Protein AF-A0A959EXF4-F1 (afdb_monomer_lite)

Secondary structure (DSSP, 8-state):
--S--S-TT-TTPPP-HHHHHHHHHHHHHHHHHHHHTTHHHHHHS--HHHHHTT--TTHHHHGGG----

Sequence (69 aa):
MLFPIGDDQVKGGHFPLFSYGFILLNLGIYLIQIQFSDELICSFGTIPSNIASGRDFYTLVTSMFLHGG

pLDDT: mean 90.2, std 9.12, range [58.78, 98.31]

Foldseek 3Di:
DVDPDDDPVDDPDDDPVVVVVLVVQLVVVVVVCVVVPCPCCVVQADDVVQVVVVHNPNSVVSNVSDDND

Structure (mmCIF, N/CA/C/O backbone):
data_AF-A0A959EXF4-F1
#
_entry.id   AF-A0A959EXF4-F1
#
loop_
_atom_site.group_PDB
_atom_site.id
_atom_site.type_symbol
_atom_site.label_atom_id
_atom_site.label_alt_id
_atom_site.label_comp_id
_atom_site.label_asym_id
_atom_site.label_entity_id
_atom_site.label_seq_id
_atom_site.pdbx_PDB_ins_code
_atom_site.Cartn_x
_atom_site.Cartn_y
_atom_site.Cartn_z
_atom_site.occupancy
_atom_site.B_iso_or_equiv
_atom_site.auth_seq_id
_atom_site.auth_comp_id
_atom_site.auth_asym_id
_atom_site.auth_atom_id
_atom_site.pdbx_PDB_model_num
ATOM 1 N N . MET A 1 1 ? 24.136 -2.563 -12.631 1.00 58.78 1 MET A N 1
ATOM 2 C CA . MET A 1 1 ? 23.633 -1.167 -12.671 1.00 58.78 1 MET A CA 1
ATOM 3 C C . MET A 1 1 ? 23.988 -0.437 -11.376 1.00 58.78 1 MET A C 1
ATOM 5 O O . MET A 1 1 ? 24.171 -1.114 -10.375 1.00 58.78 1 MET A O 1
ATOM 9 N N . LEU A 1 2 ? 24.118 0.901 -11.387 1.00 73.94 2 LEU A N 1
ATOM 10 C CA . LEU A 1 2 ? 24.407 1.700 -10.175 1.00 73.94 2 LEU A CA 1
ATOM 11 C C . LEU A 1 2 ? 23.210 1.739 -9.2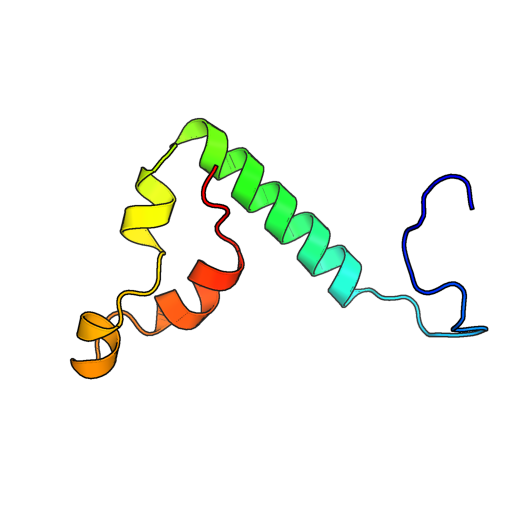00 1.00 73.94 2 LEU A C 1
ATOM 13 O O . LEU A 1 2 ? 23.412 1.809 -7.994 1.00 73.94 2 LEU A O 1
ATOM 17 N N . PHE A 1 3 ? 21.982 1.626 -9.718 1.00 74.94 3 PHE A N 1
ATOM 18 C CA . PHE A 1 3 ? 20.749 1.496 -8.937 1.00 74.94 3 PHE A CA 1
ATOM 19 C C . PHE A 1 3 ? 20.014 0.233 -9.364 1.00 74.94 3 PHE A C 1
ATOM 21 O O . PHE A 1 3 ? 19.602 0.190 -10.521 1.00 74.94 3 PHE A O 1
ATOM 28 N N . PRO A 1 4 ? 19.862 -0.779 -8.491 1.00 71.00 4 PRO A N 1
ATOM 29 C CA . PRO A 1 4 ? 19.256 -2.044 -8.858 1.00 71.00 4 PRO A CA 1
ATOM 30 C C . PRO A 1 4 ? 17.723 -1.941 -8.927 1.00 71.00 4 PRO A C 1
ATOM 32 O O . PRO A 1 4 ? 17.022 -2.415 -8.039 1.00 71.00 4 PRO A O 1
ATOM 35 N N . ILE A 1 5 ? 17.200 -1.279 -9.963 1.00 74.25 5 ILE A N 1
ATOM 36 C CA . ILE A 1 5 ? 15.762 -1.129 -10.205 1.00 74.25 5 ILE A CA 1
ATOM 37 C C . ILE A 1 5 ? 15.376 -1.901 -11.471 1.00 74.25 5 ILE A C 1
ATOM 39 O O . ILE A 1 5 ? 15.810 -1.558 -12.568 1.00 74.25 5 ILE A O 1
ATOM 43 N N . GLY A 1 6 ? 14.513 -2.907 -11.314 1.00 72.94 6 GLY A N 1
ATOM 44 C CA . GLY A 1 6 ? 14.098 -3.813 -12.391 1.00 72.94 6 GLY A CA 1
ATOM 45 C C . GLY A 1 6 ? 14.814 -5.167 -12.345 1.00 72.94 6 GLY A C 1
ATOM 46 O O . GLY A 1 6 ? 15.717 -5.374 -11.538 1.00 72.94 6 GLY A O 1
ATOM 47 N N . ASP A 1 7 ? 14.367 -6.104 -13.184 1.00 78.88 7 ASP A N 1
ATOM 48 C CA . ASP A 1 7 ? 14.931 -7.455 -13.277 1.00 78.88 7 ASP A CA 1
ATOM 49 C C . ASP A 1 7 ? 15.986 -7.524 -14.393 1.00 78.88 7 ASP A C 1
ATOM 51 O O . ASP A 1 7 ? 15.654 -7.503 -15.580 1.00 78.88 7 ASP A O 1
ATOM 55 N N . ASP A 1 8 ? 17.259 -7.635 -14.005 1.00 80.00 8 ASP A N 1
ATOM 56 C CA . ASP A 1 8 ? 18.398 -7.745 -14.927 1.00 80.00 8 ASP A CA 1
ATOM 57 C C . ASP A 1 8 ? 18.365 -9.030 -15.785 1.00 80.00 8 ASP A C 1
ATOM 59 O O . ASP A 1 8 ? 19.038 -9.112 -16.820 1.00 80.00 8 ASP A O 1
ATOM 63 N N . GLN A 1 9 ? 17.572 -10.036 -15.396 1.00 81.25 9 GLN A N 1
ATOM 64 C CA . GLN A 1 9 ? 17.396 -11.278 -16.153 1.00 81.25 9 GLN A CA 1
ATOM 65 C C . GLN A 1 9 ? 16.370 -11.141 -17.285 1.00 81.25 9 GLN A C 1
ATOM 67 O O . GLN A 1 9 ? 16.365 -11.960 -18.210 1.00 81.25 9 GLN A O 1
ATOM 72 N N . VAL A 1 10 ? 15.535 -10.098 -17.267 1.00 78.56 10 VAL A N 1
ATOM 73 C CA . VAL A 1 10 ? 14.546 -9.828 -18.314 1.00 78.56 10 VAL A CA 1
ATOM 74 C C . VAL A 1 10 ? 15.150 -8.900 -19.368 1.00 78.56 10 VAL A C 1
ATOM 76 O O . VAL A 1 10 ? 15.195 -7.679 -19.227 1.00 78.56 10 VAL A O 1
ATOM 79 N N . LYS A 1 11 ? 15.592 -9.483 -20.485 1.00 80.38 11 LYS A N 1
ATOM 80 C CA . LYS A 1 11 ? 16.131 -8.738 -21.635 1.00 80.38 11 LYS A CA 1
ATOM 81 C C . LYS A 1 11 ? 15.020 -8.415 -22.634 1.00 80.38 11 LYS A C 1
ATOM 83 O O . LYS A 1 11 ? 14.340 -9.319 -23.106 1.00 80.38 11 LYS A O 1
ATOM 88 N N . GLY A 1 12 ? 14.856 -7.137 -22.980 1.00 80.56 12 GLY A N 1
ATOM 89 C CA . GLY A 1 12 ? 13.822 -6.686 -23.926 1.00 80.56 12 GLY A CA 1
ATOM 90 C C . GLY A 1 12 ? 12.398 -6.666 -23.353 1.00 80.56 12 GLY A C 1
ATOM 91 O O . GLY A 1 12 ? 11.436 -6.655 -24.117 1.00 80.56 12 GLY A O 1
ATOM 92 N N . GLY A 1 13 ? 12.254 -6.686 -22.024 1.00 81.38 13 GLY A N 1
ATOM 93 C CA . GLY A 1 13 ? 10.958 -6.559 -21.360 1.00 81.38 13 GLY A CA 1
ATOM 94 C C . GLY A 1 13 ? 10.298 -5.196 -21.585 1.00 81.38 13 GLY A C 1
ATOM 95 O O . GLY A 1 13 ? 10.951 -4.208 -21.923 1.00 81.38 13 GLY A O 1
ATOM 96 N N . HIS A 1 14 ? 8.984 -5.146 -21.375 1.00 85.31 14 HIS A N 1
ATOM 97 C CA . HIS A 1 14 ? 8.217 -3.904 -21.443 1.00 85.31 14 HIS A CA 1
ATOM 98 C C . HIS A 1 14 ? 8.604 -2.949 -20.310 1.00 85.31 14 HIS A C 1
ATOM 100 O O . HIS A 1 14 ? 8.985 -3.379 -19.220 1.00 85.31 14 HIS A O 1
ATOM 106 N N . PHE A 1 15 ? 8.446 -1.645 -20.551 1.00 87.06 15 PHE A N 1
ATOM 107 C CA . PHE A 1 15 ? 8.650 -0.642 -19.511 1.00 87.06 15 PHE A CA 1
ATOM 108 C C . PHE A 1 15 ? 7.666 -0.875 -18.344 1.00 87.06 15 PHE A C 1
ATOM 110 O O . PHE A 1 15 ? 6.453 -0.910 -18.581 1.00 87.06 15 PHE A O 1
ATOM 117 N N . PRO A 1 16 ? 8.138 -1.029 -17.091 1.00 88.56 16 PRO A N 1
ATOM 118 C CA . PRO A 1 16 ? 7.306 -1.472 -15.973 1.00 88.56 16 PRO A CA 1
ATOM 119 C C . PRO A 1 16 ? 6.519 -0.305 -15.353 1.00 88.56 16 PRO A C 1
ATOM 121 O O . PRO A 1 16 ? 6.732 0.087 -14.205 1.00 88.56 16 PRO A O 1
ATOM 124 N N . LEU A 1 17 ? 5.591 0.262 -16.129 1.00 91.94 17 LEU A N 1
ATOM 125 C CA . LEU A 1 17 ? 4.819 1.455 -15.765 1.00 91.94 17 LEU A CA 1
ATOM 126 C C . LEU A 1 17 ? 4.091 1.301 -14.421 1.00 91.94 17 LEU A C 1
ATOM 128 O O . LEU A 1 17 ? 4.167 2.184 -13.570 1.00 91.94 17 LEU A O 1
ATOM 132 N N . PHE A 1 18 ? 3.421 0.165 -14.210 1.00 93.88 18 PHE A N 1
ATOM 133 C CA . PHE A 1 18 ? 2.674 -0.100 -12.978 1.00 93.88 18 PHE A CA 1
ATOM 134 C C . PHE A 1 18 ? 3.586 -0.254 -11.766 1.00 93.88 18 PHE A C 1
ATOM 136 O O . PHE A 1 18 ? 3.261 0.261 -10.703 1.00 93.88 18 PHE A O 1
ATOM 143 N N . SER A 1 19 ? 4.739 -0.908 -11.920 1.00 92.94 19 SER A N 1
ATOM 144 C CA . SER A 1 19 ? 5.701 -1.060 -10.827 1.00 92.94 19 SER A CA 1
ATOM 145 C C . SER A 1 19 ? 6.208 0.301 -10.361 1.00 92.94 19 SER A C 1
ATOM 147 O O . SER A 1 19 ? 6.160 0.589 -9.169 1.00 92.94 19 SER A O 1
ATOM 149 N N . TYR A 1 20 ? 6.606 1.176 -11.290 1.00 91.94 20 TYR A N 1
ATOM 150 C CA . TYR A 1 20 ? 6.989 2.545 -10.945 1.00 91.94 20 TYR A CA 1
ATOM 151 C C . TYR A 1 20 ? 5.836 3.335 -10.317 1.00 91.94 20 TYR A C 1
ATOM 153 O O . TYR A 1 20 ? 6.050 4.043 -9.335 1.00 91.94 20 TYR A O 1
ATOM 161 N N . GLY A 1 21 ? 4.612 3.172 -10.826 1.00 95.75 21 GLY A N 1
ATOM 162 C CA . GLY A 1 21 ? 3.417 3.776 -10.238 1.00 95.75 21 GLY A CA 1
ATOM 163 C C . GLY A 1 21 ? 3.187 3.340 -8.788 1.00 95.75 21 GLY A C 1
ATOM 164 O O . GLY A 1 21 ? 2.994 4.185 -7.918 1.00 95.75 21 GLY A O 1
ATOM 165 N N . PHE A 1 22 ? 3.277 2.040 -8.501 1.00 96.44 22 PHE A N 1
ATOM 166 C CA . PHE A 1 22 ? 3.133 1.518 -7.143 1.00 96.44 22 PHE A CA 1
ATOM 167 C C . PHE A 1 22 ? 4.267 1.954 -6.219 1.00 96.44 22 PHE A C 1
ATOM 169 O O . PHE A 1 22 ? 4.001 2.250 -5.058 1.00 96.44 22 PHE A O 1
ATOM 176 N N . ILE A 1 23 ? 5.506 2.039 -6.710 1.00 94.75 23 ILE A N 1
ATOM 177 C CA . ILE A 1 23 ? 6.633 2.562 -5.926 1.00 94.75 23 ILE A CA 1
ATOM 178 C C . ILE A 1 23 ? 6.361 4.012 -5.515 1.00 94.75 23 ILE A C 1
ATOM 180 O O . ILE A 1 23 ? 6.461 4.341 -4.335 1.00 94.75 23 ILE A O 1
ATOM 184 N N . LEU A 1 24 ? 5.972 4.869 -6.464 1.00 96.94 24 LEU A N 1
ATOM 185 C CA . LEU A 1 24 ? 5.662 6.272 -6.181 1.00 96.94 24 LEU A CA 1
ATOM 186 C C . LEU A 1 24 ? 4.473 6.416 -5.227 1.00 96.94 24 LEU A C 1
ATOM 188 O O . LEU A 1 24 ? 4.515 7.248 -4.325 1.00 96.94 24 LEU A O 1
ATOM 192 N N . LEU A 1 25 ? 3.436 5.591 -5.397 1.00 97.38 25 LEU A N 1
ATOM 193 C CA . LEU A 1 25 ? 2.268 5.595 -4.522 1.00 97.38 25 LEU A CA 1
ATOM 194 C C . LEU A 1 25 ? 2.637 5.201 -3.086 1.00 97.38 25 LEU A C 1
ATOM 196 O O . LEU A 1 25 ? 2.295 5.928 -2.159 1.00 97.38 25 LEU A O 1
ATOM 200 N N . ASN A 1 26 ? 3.374 4.102 -2.901 1.00 96.12 26 ASN A N 1
ATOM 201 C CA . ASN A 1 26 ? 3.847 3.676 -1.580 1.00 96.12 26 ASN A CA 1
ATOM 202 C C . ASN A 1 26 ? 4.724 4.744 -0.925 1.00 96.12 26 ASN A C 1
ATOM 204 O O . ASN A 1 26 ? 4.522 5.069 0.241 1.00 96.12 26 ASN A O 1
ATOM 208 N N . LEU A 1 27 ? 5.651 5.337 -1.684 1.00 95.88 27 LEU A N 1
ATOM 209 C CA . LEU A 1 27 ? 6.493 6.422 -1.190 1.00 95.88 27 LEU A CA 1
ATOM 210 C C . LEU A 1 27 ? 5.652 7.625 -0.740 1.00 95.88 27 LEU A C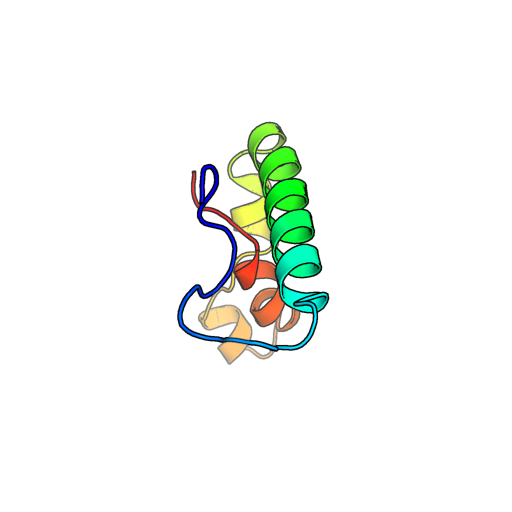 1
ATOM 212 O O . LEU A 1 27 ? 5.887 8.167 0.336 1.00 95.88 27 LEU A O 1
ATOM 216 N N . GLY A 1 28 ? 4.651 8.023 -1.528 1.00 95.81 28 GLY A N 1
ATOM 217 C CA . GLY A 1 28 ? 3.743 9.115 -1.177 1.00 95.81 28 GLY A CA 1
ATOM 218 C C . GLY A 1 28 ? 2.949 8.842 0.102 1.00 95.81 28 GLY A C 1
ATOM 219 O O . GLY A 1 28 ? 2.914 9.692 0.989 1.00 95.81 28 GLY A O 1
ATOM 220 N N . ILE A 1 29 ? 2.360 7.648 0.229 1.00 95.12 29 ILE A N 1
ATOM 221 C CA . ILE A 1 29 ? 1.625 7.243 1.436 1.00 95.12 29 ILE A CA 1
ATOM 222 C C . ILE A 1 29 ? 2.551 7.203 2.652 1.00 95.12 29 ILE A C 1
ATOM 224 O O . ILE A 1 29 ? 2.187 7.733 3.697 1.00 95.12 29 ILE A O 1
ATOM 228 N N . TYR A 1 30 ? 3.764 6.666 2.515 1.00 93.94 30 TYR A N 1
ATOM 229 C CA . TYR A 1 30 ? 4.739 6.632 3.603 1.00 93.94 30 TYR A CA 1
ATOM 230 C C . TYR A 1 30 ? 5.134 8.037 4.080 1.00 93.94 30 TYR A C 1
ATOM 232 O O . TYR A 1 30 ? 5.166 8.299 5.280 1.00 93.94 30 TYR A O 1
ATOM 240 N N . LEU A 1 31 ? 5.360 8.979 3.156 1.00 94.56 31 LEU A N 1
ATOM 241 C CA . LEU A 1 31 ? 5.651 10.378 3.495 1.00 94.56 31 LEU A CA 1
ATOM 242 C C . LEU A 1 31 ? 4.492 11.078 4.222 1.00 94.56 31 LEU A C 1
ATOM 244 O O . LEU A 1 31 ? 4.729 11.988 5.015 1.00 94.56 31 LEU A O 1
ATOM 248 N N . ILE A 1 32 ? 3.247 10.681 3.958 1.00 93.19 32 ILE A N 1
ATOM 249 C CA . ILE A 1 32 ? 2.089 11.135 4.738 1.00 93.19 32 ILE A CA 1
ATOM 250 C C . ILE A 1 32 ? 2.107 10.450 6.104 1.00 93.19 32 ILE A C 1
ATOM 252 O O . ILE A 1 32 ? 1.970 11.104 7.131 1.00 93.19 32 ILE A O 1
ATOM 256 N N . GLN A 1 33 ? 2.341 9.144 6.137 1.00 92.31 33 GLN A N 1
ATOM 257 C CA . GLN A 1 33 ? 2.314 8.351 7.354 1.00 92.31 33 GLN A CA 1
ATOM 258 C C . GLN A 1 33 ? 3.313 8.824 8.413 1.00 92.31 33 GLN A C 1
ATOM 260 O O . GLN A 1 33 ? 2.944 8.933 9.575 1.00 92.31 33 GLN A O 1
ATOM 265 N N . ILE A 1 34 ? 4.526 9.222 8.031 1.00 92.19 34 ILE A N 1
ATOM 266 C CA . ILE A 1 34 ? 5.498 9.790 8.982 1.00 92.19 34 ILE A CA 1
ATOM 267 C C . ILE A 1 34 ? 5.033 11.108 9.633 1.00 92.19 34 ILE A C 1
ATOM 269 O O . ILE A 1 34 ? 5.555 11.480 10.679 1.00 92.19 34 ILE A O 1
ATOM 273 N N . GLN A 1 35 ? 4.064 11.822 9.045 1.00 92.12 35 GLN A N 1
ATOM 274 C CA . GLN A 1 35 ? 3.491 13.049 9.621 1.00 92.12 35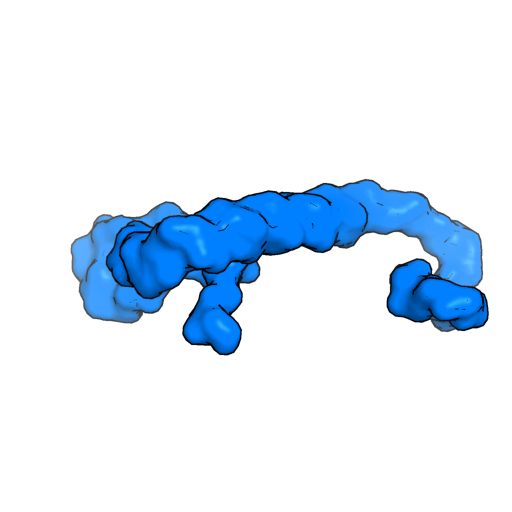 GLN A CA 1
ATOM 275 C C . GLN A 1 35 ? 2.363 12.751 10.619 1.00 92.12 35 GLN A C 1
ATOM 277 O O . GLN A 1 35 ? 2.138 13.536 11.536 1.00 92.12 35 GLN A O 1
ATOM 282 N N . PHE A 1 36 ? 1.673 11.622 10.444 1.00 88.06 36 PHE A N 1
ATOM 283 C CA . PHE A 1 36 ? 0.467 11.237 11.187 1.00 88.06 36 PHE A CA 1
ATOM 284 C C . PHE A 1 36 ? 0.646 9.925 11.985 1.00 88.06 36 PHE A C 1
ATOM 286 O O . PHE A 1 36 ? -0.332 9.340 12.446 1.00 88.06 36 PHE A O 1
ATOM 293 N N . SER A 1 37 ? 1.893 9.464 12.149 1.00 80.75 37 SER A N 1
ATOM 294 C CA . SER A 1 37 ? 2.311 8.239 12.853 1.00 80.75 37 SER A CA 1
ATOM 295 C C . SER A 1 37 ? 1.320 7.074 12.686 1.00 80.75 37 SER A C 1
ATOM 297 O O . SER A 1 37 ? 1.113 6.572 11.578 1.00 80.75 37 SER A O 1
ATOM 299 N N . ASP A 1 38 ? 0.682 6.657 13.781 1.00 86.62 38 ASP A N 1
ATOM 300 C CA . ASP A 1 38 ? -0.137 5.446 13.848 1.00 86.62 38 ASP A CA 1
ATOM 301 C C . ASP A 1 38 ? -1.581 5.680 13.385 1.00 86.62 38 ASP A C 1
ATOM 303 O O . ASP A 1 38 ? -2.347 4.734 13.209 1.00 86.62 38 ASP A O 1
ATOM 307 N N . GLU A 1 39 ? -1.976 6.933 13.158 1.00 91.00 39 GLU A N 1
ATOM 308 C CA . GLU A 1 39 ? -3.361 7.302 12.870 1.00 91.00 39 GLU A CA 1
ATOM 309 C C . GLU A 1 39 ? -3.832 6.723 11.525 1.00 91.00 39 GLU A C 1
ATOM 311 O O . GLU A 1 39 ? -4.955 6.215 11.416 1.00 91.00 39 GLU A O 1
ATOM 316 N N . LEU A 1 40 ? -2.946 6.686 10.519 1.00 92.44 40 LEU A N 1
ATOM 317 C CA . LEU A 1 40 ? -3.233 6.014 9.248 1.00 92.44 40 LEU A CA 1
ATOM 318 C C . LEU A 1 40 ? -3.339 4.495 9.400 1.00 92.44 40 LEU A C 1
ATOM 320 O O . LEU A 1 40 ? -4.201 3.892 8.764 1.00 92.44 40 LEU A O 1
ATOM 324 N N . ILE A 1 41 ? -2.509 3.875 10.242 1.00 92.50 41 ILE A N 1
ATOM 325 C CA . ILE A 1 41 ? -2.562 2.423 10.476 1.00 92.50 41 ILE A CA 1
ATOM 326 C C . ILE A 1 41 ? -3.897 2.057 11.118 1.00 92.50 41 ILE A C 1
ATOM 328 O O . ILE A 1 41 ? -4.590 1.160 10.639 1.00 92.50 41 ILE A O 1
ATOM 332 N N . CYS A 1 42 ? -4.285 2.791 12.159 1.00 92.31 42 CYS A N 1
ATOM 333 C CA . CYS A 1 42 ? -5.541 2.581 12.868 1.00 92.31 42 CYS A CA 1
ATOM 334 C C . CYS A 1 42 ? -6.773 2.794 11.974 1.00 92.31 42 CYS A C 1
ATOM 336 O O . CYS A 1 42 ? -7.787 2.130 12.175 1.00 92.31 42 CYS A O 1
ATOM 338 N N . SER A 1 43 ? -6.692 3.693 10.988 1.00 93.56 43 SER A N 1
ATOM 339 C CA . SER A 1 43 ? -7.832 4.055 10.131 1.00 93.56 43 SER A CA 1
ATOM 340 C C 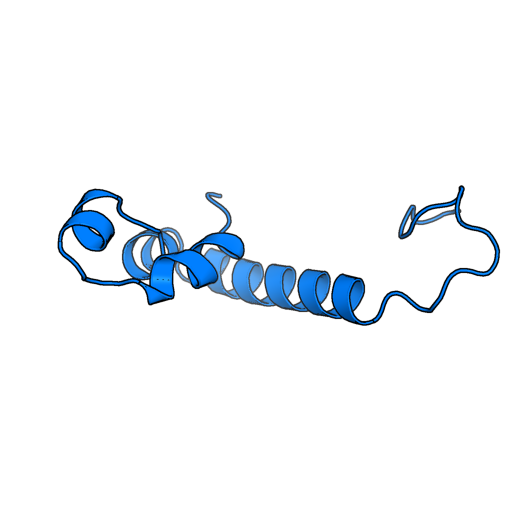. SER A 1 43 ? -7.954 3.212 8.858 1.00 93.56 43 SER A C 1
ATOM 342 O O . SER A 1 43 ? -9.060 2.994 8.358 1.00 93.56 43 SER A O 1
ATOM 344 N N . PHE A 1 44 ? -6.827 2.762 8.300 1.00 95.56 44 PHE A N 1
ATOM 345 C CA . PHE A 1 44 ? -6.771 2.122 6.980 1.00 95.56 44 PHE A CA 1
ATOM 346 C C . PHE A 1 44 ? -6.216 0.692 7.009 1.00 95.56 44 PHE A C 1
ATOM 348 O O . PHE A 1 44 ? -6.149 0.045 5.958 1.00 95.56 44 PHE A O 1
ATOM 355 N N . GLY A 1 45 ? -5.816 0.196 8.182 1.00 95.50 45 GLY A N 1
ATOM 356 C CA . GLY A 1 45 ? -5.383 -1.179 8.394 1.00 95.50 45 GLY A CA 1
ATOM 357 C C . GLY A 1 45 ? -6.547 -2.170 8.341 1.00 95.50 45 GLY A C 1
ATOM 358 O O . GLY A 1 45 ? -7.649 -1.892 8.812 1.00 95.50 45 GLY A O 1
ATOM 359 N N . THR A 1 46 ? -6.299 -3.353 7.778 1.00 97.06 46 THR A N 1
ATOM 360 C CA . THR A 1 46 ? -7.310 -4.416 7.728 1.00 97.06 46 THR A CA 1
ATOM 361 C C . THR A 1 46 ? -7.485 -5.047 9.106 1.00 97.06 46 THR A C 1
ATOM 363 O O . THR A 1 46 ? -6.542 -5.616 9.655 1.00 97.06 46 THR A O 1
ATOM 366 N N . ILE A 1 47 ? -8.716 -5.032 9.628 1.00 96.94 47 ILE A N 1
ATOM 367 C CA . ILE A 1 47 ? -9.094 -5.729 10.864 1.00 96.94 47 ILE A CA 1
ATOM 368 C C . ILE A 1 47 ? -9.956 -6.956 10.511 1.00 96.94 47 ILE A C 1
ATOM 370 O O . ILE A 1 47 ? -11.084 -6.788 10.040 1.00 96.94 47 ILE A O 1
ATOM 374 N N . PRO A 1 48 ? -9.494 -8.198 10.769 1.00 97.31 48 PRO A N 1
ATOM 375 C CA . PRO A 1 48 ? -10.203 -9.414 10.354 1.00 97.31 48 PRO A CA 1
ATOM 376 C C . PRO A 1 48 ? -11.646 -9.525 10.858 1.00 97.31 48 PRO A C 1
ATOM 378 O O . PRO A 1 48 ? -12.525 -9.976 10.124 1.00 97.31 48 PRO A O 1
ATOM 381 N N . SER A 1 49 ? -11.918 -9.090 12.091 1.00 98.12 49 SER A N 1
ATOM 382 C CA . SER A 1 49 ? -13.273 -9.104 12.652 1.00 98.12 49 SER A CA 1
ATOM 383 C C . SER A 1 49 ? -14.224 -8.153 11.916 1.00 98.12 49 SER A C 1
ATOM 385 O O . SER A 1 49 ? -15.404 -8.476 11.777 1.00 98.12 49 SER A O 1
ATOM 387 N N . ASN A 1 50 ? -13.733 -7.026 11.385 1.00 97.88 50 ASN A N 1
ATOM 388 C CA . ASN A 1 50 ? -14.552 -6.104 10.597 1.00 97.88 50 ASN A CA 1
ATOM 389 C C . ASN A 1 50 ? -14.923 -6.727 9.250 1.00 97.88 50 ASN A C 1
ATOM 391 O O . ASN A 1 50 ? -16.106 -6.745 8.906 1.00 97.88 50 ASN A O 1
ATOM 395 N N . ILE A 1 51 ? -13.959 -7.354 8.570 1.00 98.19 51 ILE A N 1
ATOM 396 C CA . ILE A 1 51 ? -14.185 -8.069 7.305 1.00 98.19 51 ILE A CA 1
ATOM 397 C C . ILE A 1 51 ? -15.184 -9.218 7.492 1.00 98.19 51 ILE A C 1
ATOM 399 O O . ILE A 1 51 ? -16.148 -9.328 6.736 1.00 98.19 51 ILE A O 1
ATOM 403 N N . ALA A 1 52 ? -15.015 -10.031 8.542 1.00 98.31 52 ALA A N 1
ATOM 404 C CA . ALA A 1 52 ? -15.952 -11.105 8.882 1.00 98.31 52 ALA A CA 1
ATOM 405 C C . ALA A 1 52 ? -17.367 -10.581 9.194 1.00 98.31 52 ALA A C 1
ATOM 407 O O . ALA A 1 52 ? -18.351 -11.272 8.944 1.00 98.31 52 ALA A O 1
ATOM 408 N N . SER A 1 53 ? -17.474 -9.349 9.705 1.00 98.31 53 SER A N 1
ATOM 409 C CA . SER A 1 53 ? -18.748 -8.662 9.951 1.00 98.31 53 SER A CA 1
ATOM 410 C C . SER A 1 53 ? -19.324 -7.930 8.729 1.00 98.31 53 SER A C 1
ATOM 412 O O . SER A 1 53 ? -20.346 -7.261 8.854 1.00 98.31 53 SER A O 1
ATOM 414 N N . GLY A 1 54 ? -18.686 -8.024 7.558 1.00 97.94 54 GLY A N 1
ATOM 415 C CA . GLY A 1 54 ? -19.144 -7.354 6.340 1.00 97.94 54 GLY A CA 1
ATOM 416 C C . GLY A 1 54 ? -18.843 -5.852 6.278 1.00 97.94 54 GLY A C 1
ATOM 417 O O . GLY A 1 54 ? -19.517 -5.127 5.548 1.00 97.94 54 GLY A O 1
ATOM 418 N N . ARG A 1 55 ? -17.872 -5.367 7.058 1.00 98.19 55 ARG A N 1
ATOM 419 C CA . ARG A 1 55 ? -17.505 -3.947 7.174 1.00 98.19 55 ARG A CA 1
ATOM 420 C C . ARG A 1 55 ? -16.076 -3.702 6.703 1.00 98.19 55 ARG A C 1
ATOM 422 O O . ARG A 1 55 ? -15.264 -4.619 6.661 1.00 98.19 55 ARG A O 1
ATOM 429 N N . ASP A 1 56 ? -15.790 -2.450 6.361 1.00 97.38 56 ASP A N 1
ATOM 430 C CA . ASP A 1 56 ? -14.445 -1.935 6.080 1.00 97.38 56 ASP A CA 1
ATOM 431 C C . ASP A 1 56 ? -13.668 -2.683 4.986 1.00 97.38 56 ASP A C 1
ATOM 433 O O . ASP A 1 56 ? -12.443 -2.704 4.993 1.00 97.38 56 ASP A O 1
ATOM 437 N N . PHE A 1 57 ? -14.347 -3.261 3.990 1.00 97.88 57 PHE A N 1
ATOM 438 C CA . PHE A 1 57 ? -13.692 -3.991 2.893 1.00 97.88 57 PHE A CA 1
ATOM 439 C C . PHE A 1 57 ? -12.669 -3.165 2.103 1.00 97.88 57 PHE A C 1
ATOM 441 O O . PHE A 1 57 ? -11.749 -3.736 1.523 1.00 97.88 57 PHE A O 1
ATOM 448 N N . TYR A 1 58 ? -12.787 -1.832 2.097 1.00 97.81 58 TYR A N 1
ATOM 449 C CA . TYR A 1 58 ? -11.785 -0.955 1.483 1.00 97.81 58 TYR A CA 1
ATOM 450 C C . TYR A 1 58 ? -10.401 -1.119 2.133 1.00 97.81 58 TYR A C 1
ATOM 452 O O . TYR A 1 58 ? -9.388 -0.960 1.450 1.00 97.81 58 TYR A O 1
ATOM 460 N N . THR A 1 59 ? -10.357 -1.509 3.414 1.00 97.56 59 THR A N 1
ATOM 461 C CA . THR A 1 59 ? -9.106 -1.734 4.146 1.00 97.56 59 THR A CA 1
ATOM 462 C C . THR A 1 59 ? -8.280 -2.868 3.559 1.00 97.56 59 THR A C 1
ATOM 464 O O . THR A 1 59 ? -7.058 -2.772 3.589 1.00 97.56 59 THR A O 1
ATOM 467 N N . LEU A 1 60 ? -8.910 -3.852 2.895 1.00 97.50 60 LEU A N 1
ATOM 468 C CA . LEU A 1 60 ? -8.212 -4.935 2.188 1.00 97.50 60 LEU A CA 1
ATOM 469 C C . LEU A 1 60 ? -7.231 -4.408 1.136 1.00 97.50 60 LEU A C 1
ATOM 471 O O . LEU A 1 60 ? -6.199 -5.026 0.893 1.00 97.50 60 LEU A O 1
ATOM 475 N N . VAL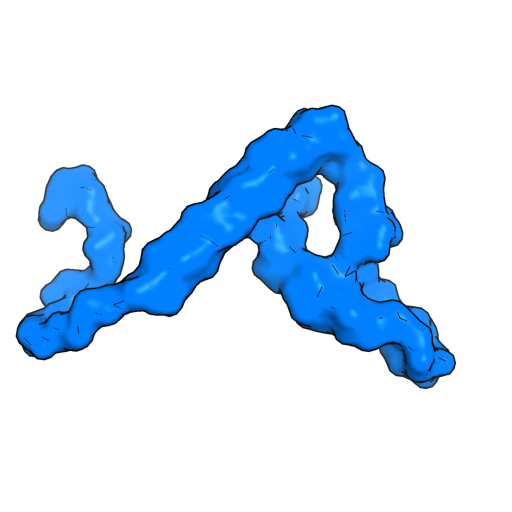 A 1 61 ? -7.563 -3.277 0.508 1.00 97.62 61 VAL A N 1
ATOM 476 C CA . VAL A 1 61 ? -6.718 -2.630 -0.499 1.00 97.62 61 VAL A CA 1
ATOM 477 C C . VAL A 1 61 ? -5.828 -1.579 0.149 1.00 97.62 61 VAL A C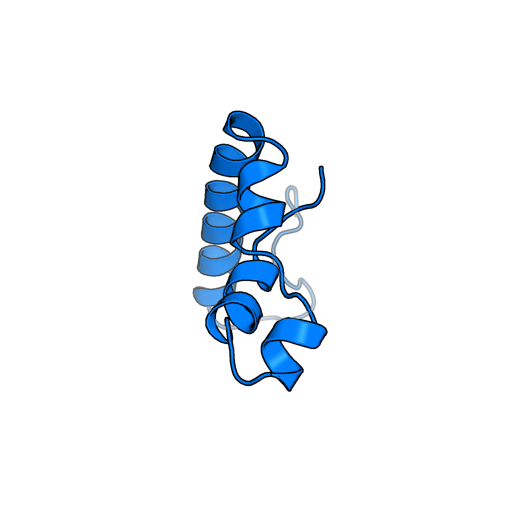 1
ATOM 479 O O . VAL A 1 61 ? -4.626 -1.565 -0.104 1.00 97.62 61 VAL A O 1
ATOM 482 N N . THR A 1 62 ? -6.377 -0.703 0.999 1.00 96.75 62 THR A N 1
ATOM 483 C CA . THR A 1 62 ? -5.580 0.391 1.577 1.00 96.75 62 THR A CA 1
ATOM 484 C C . THR A 1 62 ? -4.463 -0.124 2.477 1.00 96.75 62 THR A C 1
ATOM 486 O O . THR A 1 62 ? -3.378 0.452 2.468 1.00 96.75 62 THR A O 1
ATOM 489 N N . SER A 1 63 ? -4.664 -1.247 3.178 1.00 95.62 63 SER A N 1
ATOM 490 C CA . SER A 1 63 ? -3.633 -1.824 4.041 1.00 95.62 63 SER A CA 1
ATOM 491 C C . SER A 1 63 ? -2.405 -2.327 3.283 1.00 95.62 63 SER A C 1
ATOM 493 O O . SER A 1 63 ? -1.361 -2.492 3.899 1.00 95.62 63 SER A O 1
ATOM 495 N N . MET A 1 64 ? -2.490 -2.543 1.963 1.00 96.19 64 MET A N 1
ATOM 496 C CA . MET A 1 64 ? -1.337 -2.930 1.135 1.00 96.19 64 MET A CA 1
ATOM 497 C C . MET A 1 64 ? -0.297 -1.807 0.980 1.00 96.19 64 MET A C 1
ATOM 499 O O . MET A 1 64 ? 0.816 -2.085 0.546 1.00 96.19 64 MET A O 1
ATOM 503 N N . PHE A 1 65 ? -0.653 -0.559 1.310 1.00 96.31 65 PHE A N 1
ATOM 504 C CA . PHE A 1 65 ? 0.202 0.626 1.144 1.00 96.31 65 PHE A CA 1
ATOM 505 C C . PHE A 1 65 ? 0.725 1.209 2.467 1.00 96.31 65 PHE A C 1
ATOM 507 O O . PHE A 1 65 ? 1.511 2.158 2.462 1.00 96.31 65 PHE A O 1
ATOM 514 N N . LEU A 1 66 ? 0.283 0.671 3.606 1.00 94.94 66 LEU A N 1
ATOM 515 C CA . LEU A 1 66 ? 0.677 1.141 4.935 1.00 94.94 66 LEU A CA 1
ATOM 516 C C . LEU A 1 66 ? 1.978 0.469 5.377 1.00 94.94 66 LEU A C 1
ATOM 518 O O . LEU A 1 66 ? 2.185 -0.715 5.120 1.00 94.94 66 LEU A O 1
ATOM 522 N N . HIS A 1 67 ? 2.834 1.209 6.077 1.00 90.94 67 HIS A N 1
ATOM 523 C CA . HIS A 1 67 ? 4.122 0.718 6.574 1.00 90.94 67 HIS A CA 1
ATOM 524 C C . HIS A 1 67 ? 4.196 0.932 8.085 1.00 90.94 67 HIS A C 1
ATOM 526 O O . HIS A 1 67 ? 4.040 2.053 8.535 1.00 90.94 67 HIS A O 1
ATOM 532 N N . GLY A 1 68 ? 4.409 -0.107 8.891 1.00 76.62 68 GLY A N 1
ATOM 533 C CA . GLY A 1 68 ? 4.263 -0.064 10.359 1.00 76.62 68 GLY A CA 1
ATOM 534 C C . GLY A 1 68 ? 5.260 0.789 11.165 1.00 76.62 68 GLY A C 1
ATOM 535 O O . GLY A 1 68 ? 5.323 0.599 12.377 1.00 76.62 68 GLY A O 1
ATOM 536 N N . GLY A 1 69 ? 6.010 1.692 10.522 1.00 63.12 69 GLY A N 1
ATOM 537 C CA . GLY A 1 69 ? 7.215 2.317 11.080 1.00 63.12 69 GLY A CA 1
ATOM 538 C C . GLY A 1 69 ? 8.465 1.495 10.806 1.00 63.12 69 GLY A C 1
ATOM 539 O O . GLY A 1 69 ? 8.428 0.264 11.028 1.00 63.12 69 GLY A O 1
#

Radius of gyration: 16.18 Å; chains: 1; bounding box: 44×24×38 Å